Protein AF-A0A355CCL3-F1 (afdb_monomer)

Mean predicted aligned error: 4.65 Å

Radius of gyration: 12.9 Å; Cα contacts (8 Å, |Δi|>4): 147; chains: 1; bounding box: 35×28×36 Å

Sequence (79 aa):
LTINSDETFILTREYQDKKQGSFKDQGRFIFVNDRVIELTDKKGIKTYYRINNGSIILSDPEGNVADADFASRYQLKKI

Nearest PDB structures (foldseek):
  2z4i-assembly1_A  TM=7.711E-01  e=5.935E-04  Escherichia coli
  2z4i-assembly2_B  TM=8.504E-01  e=2.149E-03  Escherichia coli
  2z4h-assembly1_A  TM=7.509E-01  e=1.098E-03  Escherichia coli
  9gtx-assembly2_B  TM=2.585E-01  e=1.976E+00  Helicobacter pylori J99
  5kew-assembly3_F  TM=4.370E-01  e=8.946E+00  Vibrio parahaemolyticus RIMD 2210633

Foldseek 3Di:
DDQDPVQKDWDWDFDPDDPTDIDIWMAGWDDLDPFKIWGQTPVRDIWIWGDDDQKIFTDDSVHHHPDPVCRVVRIDGDD

Solvent-accessible surface area (backbone atoms only — not comparable to full-atom values): 4645 Å² total; per-residue (Å²): 113,47,80,50,96,84,46,32,36,41,40,70,45,74,55,91,57,99,64,92,46,78,46,77,48,46,36,40,50,48,70,80,49,101,44,25,38,38,38,35,35,84,86,68,52,75,48,29,29,20,60,48,97,70,31,34,27,54,26,45,90,89,42,53,61,61,65,77,94,51,39,72,80,47,48,48,68,72,128

Structure (mmCIF, N/CA/C/O backbone):
data_AF-A0A355CCL3-F1
#
_entry.id   AF-A0A355CCL3-F1
#
loop_
_atom_site.group_PDB
_atom_site.id
_atom_site.type_symbol
_atom_site.label_atom_id
_atom_site.label_alt_id
_atom_site.label_comp_id
_atom_site.label_asym_id
_atom_site.label_entity_id
_atom_site.label_seq_id
_atom_site.pdbx_PDB_ins_code
_atom_site.Cartn_x
_atom_site.Cartn_y
_atom_site.Cartn_z
_atom_site.occupancy
_atom_site.B_iso_or_equiv
_atom_site.auth_seq_id
_atom_site.auth_comp_id
_atom_site.auth_asym_id
_atom_site.auth_atom_id
_atom_site.pdbx_PDB_model_num
ATOM 1 N N . LEU A 1 1 ? -1.272 -3.640 6.918 1.00 92.38 1 LEU A N 1
ATOM 2 C CA . LEU A 1 1 ? -2.167 -2.917 5.989 1.00 92.38 1 LEU A CA 1
ATOM 3 C C . LEU A 1 1 ? -3.420 -3.751 5.812 1.00 92.38 1 LEU A C 1
ATOM 5 O O . LEU A 1 1 ? -3.295 -4.932 5.517 1.00 92.38 1 LEU A O 1
ATOM 9 N N . THR A 1 2 ? -4.583 -3.140 5.982 1.00 94.69 2 THR A N 1
ATOM 10 C CA . THR A 1 2 ? -5.885 -3.739 5.689 1.00 94.69 2 THR A CA 1
ATOM 11 C C . THR A 1 2 ? -6.502 -2.973 4.529 1.00 94.69 2 THR A C 1
ATOM 13 O O . THR A 1 2 ? -6.591 -1.748 4.597 1.00 94.69 2 THR A O 1
ATOM 16 N N . ILE A 1 3 ? -6.894 -3.690 3.478 1.00 93.44 3 ILE A N 1
ATOM 17 C CA . ILE A 1 3 ? -7.628 -3.164 2.324 1.00 93.44 3 ILE A CA 1
ATOM 18 C C . ILE A 1 3 ? -9.074 -3.640 2.459 1.00 93.44 3 ILE A C 1
ATOM 20 O O . ILE A 1 3 ? -9.310 -4.843 2.574 1.00 93.44 3 ILE A O 1
ATOM 24 N N . ASN A 1 4 ? -10.020 -2.708 2.488 1.00 95.38 4 ASN A N 1
ATOM 25 C CA . ASN A 1 4 ? -11.441 -2.997 2.652 1.00 95.38 4 ASN A CA 1
ATOM 26 C C . ASN A 1 4 ? -12.139 -3.068 1.284 1.00 95.38 4 ASN A C 1
ATOM 28 O O . ASN A 1 4 ? -11.645 -2.531 0.295 1.00 95.38 4 ASN A O 1
ATOM 32 N N . SER A 1 5 ? -13.309 -3.709 1.217 1.00 94.38 5 SER A N 1
ATOM 33 C CA . SER A 1 5 ? -14.091 -3.807 -0.027 1.00 94.38 5 SER A CA 1
ATOM 34 C C . SER A 1 5 ? -14.736 -2.486 -0.458 1.00 94.38 5 SER A C 1
ATOM 36 O O . SER A 1 5 ? -15.178 -2.374 -1.593 1.00 94.38 5 SER A O 1
ATOM 38 N N . ASP A 1 6 ? -14.814 -1.501 0.438 1.00 96.31 6 ASP A N 1
ATOM 39 C CA . ASP A 1 6 ? -15.419 -0.180 0.225 1.00 96.31 6 ASP A CA 1
ATOM 40 C C . ASP A 1 6 ? -14.404 0.883 -0.239 1.00 96.31 6 ASP A C 1
ATOM 42 O O . ASP A 1 6 ? -14.589 2.075 -0.000 1.00 96.31 6 ASP A O 1
ATOM 46 N N . GLU A 1 7 ? -13.311 0.445 -0.871 1.00 96.50 7 GLU A N 1
ATOM 47 C CA . GLU A 1 7 ? -12.244 1.308 -1.406 1.00 96.50 7 GLU A CA 1
ATOM 48 C C . GLU A 1 7 ? -11.468 2.093 -0.330 1.00 96.50 7 GLU A C 1
ATOM 50 O O . GLU A 1 7 ? -10.737 3.043 -0.626 1.00 96.50 7 GLU A O 1
ATOM 55 N N . THR A 1 8 ? -11.579 1.685 0.939 1.00 97.94 8 THR A N 1
ATOM 56 C CA . THR A 1 8 ? -10.820 2.270 2.050 1.00 97.94 8 THR A CA 1
ATOM 57 C C . THR A 1 8 ? -9.669 1.382 2.512 1.00 97.94 8 THR A C 1
ATOM 59 O O . THR A 1 8 ? -9.639 0.172 2.277 1.00 97.94 8 THR A O 1
ATOM 62 N N . PHE A 1 9 ? -8.694 1.983 3.195 1.00 97.38 9 PHE A N 1
ATOM 63 C CA . PHE A 1 9 ? -7.607 1.245 3.833 1.00 97.38 9 PHE A CA 1
ATOM 64 C C . PHE A 1 9 ? -7.390 1.666 5.284 1.00 97.38 9 PHE A C 1
ATOM 66 O O . PHE A 1 9 ? -7.717 2.782 5.695 1.00 97.38 9 PHE A O 1
ATOM 73 N N . ILE A 1 10 ? -6.753 0.771 6.038 1.00 96.38 10 ILE A N 1
ATOM 74 C CA . ILE A 1 10 ? -6.165 1.046 7.348 1.00 96.38 10 ILE A CA 1
ATOM 75 C C . ILE A 1 10 ? -4.701 0.598 7.331 1.00 96.38 10 ILE A C 1
ATOM 77 O O . ILE A 1 10 ? -4.397 -0.578 7.119 1.00 96.38 10 ILE A O 1
ATOM 81 N N . LEU A 1 11 ? -3.778 1.522 7.590 1.00 93.88 11 LEU A N 1
ATOM 82 C CA . LEU A 1 11 ? -2.345 1.259 7.690 1.00 93.88 11 LEU A CA 1
ATOM 83 C C . LEU A 1 11 ? -1.874 1.489 9.128 1.00 93.88 11 LEU A C 1
ATOM 85 O O . LEU A 1 11 ? -1.807 2.623 9.589 1.00 93.88 11 LEU A O 1
ATOM 89 N N . THR A 1 12 ? -1.517 0.409 9.819 1.00 91.00 12 THR A N 1
ATOM 90 C CA . THR A 1 12 ? -0.863 0.467 11.133 1.00 91.00 12 THR A CA 1
ATOM 91 C C . THR A 1 12 ? 0.647 0.359 10.955 1.00 91.00 12 THR A C 1
ATOM 93 O O . THR A 1 12 ? 1.120 -0.546 10.264 1.00 91.00 12 THR A O 1
ATOM 96 N N . ARG A 1 13 ? 1.395 1.276 11.570 1.00 87.06 13 ARG A N 1
ATOM 97 C CA . ARG A 1 13 ? 2.861 1.311 11.595 1.00 87.06 13 ARG A CA 1
ATOM 98 C C . ARG A 1 13 ? 3.336 1.301 13.039 1.00 87.06 13 ARG A C 1
ATOM 100 O O . ARG A 1 13 ? 2.928 2.150 13.828 1.00 87.06 13 ARG A O 1
ATOM 107 N N . GLU A 1 14 ? 4.205 0.355 13.361 1.00 86.62 14 GLU A N 1
ATOM 108 C CA . GLU A 1 14 ? 4.797 0.205 14.687 1.00 86.62 14 GLU A CA 1
ATOM 109 C C . GLU A 1 14 ? 6.298 0.460 14.586 1.00 86.62 14 GLU A C 1
ATOM 111 O O . GLU A 1 14 ? 7.006 -0.218 13.840 1.00 86.62 14 GLU A O 1
ATOM 116 N N . TYR A 1 15 ? 6.785 1.464 15.312 1.00 80.81 15 TYR A N 1
ATOM 117 C CA . TYR A 1 15 ? 8.218 1.722 15.412 1.00 80.81 15 TYR A CA 1
ATOM 118 C C . TYR A 1 15 ? 8.833 0.778 16.449 1.00 80.81 15 TYR A C 1
ATOM 120 O O . TYR A 1 15 ? 8.337 0.677 17.568 1.00 80.81 15 TYR A O 1
ATOM 128 N N . GLN A 1 16 ? 9.914 0.091 16.072 1.00 75.38 16 GLN A N 1
ATOM 129 C CA . GLN A 1 16 ? 10.557 -0.925 16.917 1.00 75.38 16 GLN A CA 1
ATOM 130 C C . GLN A 1 16 ? 11.401 -0.335 18.066 1.00 75.38 16 GLN A C 1
ATOM 132 O O . GLN A 1 16 ? 11.748 -1.060 18.996 1.00 75.38 16 GLN A O 1
ATOM 137 N N . ASP A 1 17 ? 11.705 0.967 18.042 1.00 77.31 17 ASP A N 1
ATOM 138 C CA . ASP A 1 17 ? 12.501 1.632 19.081 1.00 77.31 17 ASP A CA 1
ATOM 139 C C . ASP A 1 17 ? 11.668 2.176 20.256 1.00 77.31 17 ASP A C 1
ATOM 141 O O . ASP A 1 17 ? 10.487 2.496 20.134 1.00 77.31 17 ASP A O 1
ATOM 145 N N . LYS A 1 18 ? 12.331 2.301 21.419 1.00 55.59 18 LYS A N 1
ATOM 146 C CA . LYS A 1 18 ? 11.804 2.434 22.802 1.00 55.59 18 LYS A CA 1
ATOM 147 C C . LYS A 1 18 ? 10.868 3.613 23.148 1.00 55.59 18 LYS A C 1
ATOM 149 O O . LYS A 1 18 ? 10.654 3.891 24.327 1.00 55.59 18 LYS A O 1
ATOM 154 N N . LYS A 1 19 ? 10.241 4.285 22.189 1.00 61.16 19 LYS A N 1
ATOM 155 C CA . LYS A 1 19 ? 9.070 5.133 22.452 1.00 61.16 19 LYS A CA 1
ATOM 156 C C . LYS A 1 19 ? 7.901 4.543 21.684 1.00 61.16 19 LYS A C 1
ATOM 158 O O . LYS A 1 19 ? 7.766 4.802 20.497 1.00 61.16 19 LYS A O 1
ATOM 163 N N . GLN A 1 20 ? 7.103 3.727 22.377 1.00 60.09 20 GLN A N 1
ATOM 164 C CA . GLN A 1 20 ? 5.887 3.098 21.859 1.00 60.09 20 GLN A CA 1
ATOM 165 C C . GLN A 1 20 ? 5.041 4.119 21.090 1.00 60.09 20 GLN A C 1
ATOM 167 O O . GLN A 1 20 ? 4.340 4.941 21.676 1.00 60.09 20 GLN A O 1
ATOM 172 N N . GLY A 1 21 ? 5.149 4.075 19.769 1.00 70.06 21 GLY A N 1
ATOM 173 C CA . GLY A 1 21 ? 4.362 4.870 18.849 1.00 70.06 21 GLY A CA 1
ATOM 174 C C . GLY A 1 21 ? 3.771 3.923 17.825 1.00 70.06 21 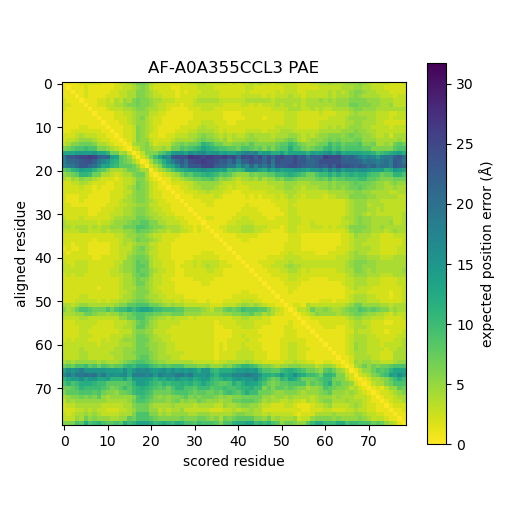GLY A C 1
ATOM 175 O O . GLY A 1 21 ? 4.471 3.484 16.913 1.00 70.06 21 GLY A O 1
ATOM 176 N N . SER A 1 22 ? 2.496 3.585 18.004 1.00 80.50 22 SER A N 1
ATOM 177 C CA . SER A 1 22 ? 1.694 2.983 16.945 1.00 80.50 22 SER A CA 1
ATOM 178 C C . SER A 1 22 ? 0.982 4.112 16.219 1.00 80.50 22 SER A C 1
ATOM 180 O O . SER A 1 22 ? 0.267 4.909 16.830 1.00 80.50 22 SER A O 1
ATOM 182 N N . PHE A 1 23 ? 1.212 4.205 14.917 1.00 86.69 23 PHE A N 1
ATOM 183 C CA . PHE A 1 23 ? 0.565 5.182 14.059 1.00 86.69 23 PHE A CA 1
ATOM 184 C C . PHE A 1 23 ? -0.434 4.457 13.177 1.00 86.69 23 PHE A C 1
ATOM 186 O O . PHE A 1 23 ? -0.103 3.461 12.533 1.00 86.69 23 PHE A O 1
ATOM 193 N N . LYS A 1 24 ? -1.663 4.966 13.156 1.00 90.25 24 LYS A N 1
ATOM 194 C CA . LYS A 1 24 ? -2.742 4.443 12.330 1.00 90.25 24 LYS A CA 1
ATOM 195 C C . LYS A 1 24 ? -3.147 5.501 11.319 1.00 90.25 24 LYS A C 1
ATOM 197 O O . LYS A 1 24 ? -3.725 6.518 11.696 1.00 90.25 24 LYS A O 1
ATOM 202 N N . ASP A 1 25 ? -2.909 5.210 10.051 1.00 92.69 25 ASP A N 1
ATOM 203 C CA . ASP A 1 25 ? -3.444 5.983 8.940 1.00 92.69 25 ASP A CA 1
ATOM 204 C C . ASP A 1 25 ? -4.606 5.257 8.289 1.00 92.69 25 ASP A C 1
ATOM 206 O O . ASP A 1 25 ? -4.770 4.039 8.384 1.00 92.69 25 ASP A O 1
ATOM 210 N N . GLN A 1 26 ? -5.445 6.047 7.644 1.00 96.62 26 GLN A N 1
ATOM 211 C CA . GLN A 1 26 ? -6.633 5.593 6.951 1.00 96.62 26 GLN A CA 1
ATOM 212 C C . GLN A 1 26 ? -6.926 6.555 5.811 1.00 96.62 26 GLN A C 1
ATOM 214 O O . GLN A 1 26 ? -6.595 7.744 5.884 1.00 96.62 26 GLN A O 1
ATOM 219 N N . GLY A 1 27 ? -7.591 6.050 4.788 1.00 97.69 27 GLY A N 1
ATOM 220 C CA . GLY A 1 27 ? -7.902 6.821 3.601 1.00 97.69 27 GLY A CA 1
ATOM 221 C C . GLY A 1 27 ? -8.532 5.946 2.538 1.00 97.69 27 GLY A C 1
ATOM 222 O O . GLY A 1 27 ? -9.135 4.920 2.858 1.00 97.69 27 GLY A O 1
ATOM 223 N N . ARG A 1 28 ? -8.380 6.361 1.284 1.00 98.19 28 ARG A N 1
ATOM 224 C CA . ARG A 1 28 ? -8.852 5.610 0.120 1.00 98.19 28 ARG A CA 1
ATOM 225 C C . ARG A 1 28 ? -7.689 4.990 -0.625 1.00 98.19 28 ARG A C 1
ATOM 227 O O . ARG A 1 28 ? -6.567 5.492 -0.547 1.00 98.19 28 ARG A O 1
ATOM 234 N N . PHE A 1 29 ? -7.966 3.915 -1.343 1.00 97.94 29 PHE A N 1
A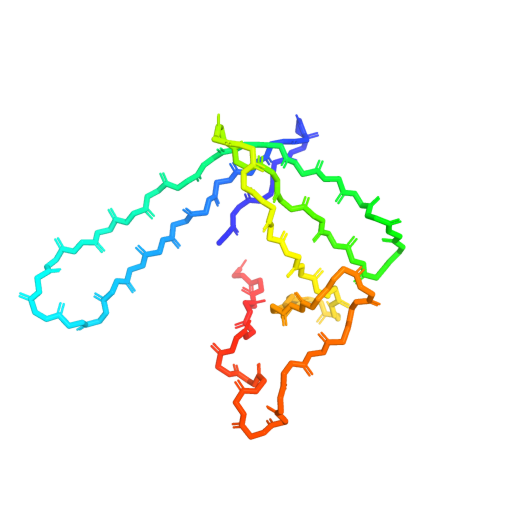TOM 235 C CA . PHE A 1 29 ? -7.012 3.347 -2.279 1.00 97.94 29 PHE A CA 1
ATOM 236 C C . PHE A 1 29 ? -7.593 3.301 -3.686 1.00 97.94 29 PHE A C 1
ATOM 238 O O . PHE A 1 29 ? -8.807 3.241 -3.865 1.00 97.94 29 PHE A O 1
ATOM 245 N N . ILE A 1 30 ? -6.706 3.310 -4.675 1.00 97.62 30 ILE A N 1
ATOM 246 C CA . ILE A 1 30 ? -7.035 3.035 -6.072 1.00 97.62 30 ILE A CA 1
ATOM 247 C C . ILE A 1 30 ? -6.005 2.069 -6.653 1.00 97.62 30 ILE A C 1
ATOM 249 O O . ILE A 1 30 ? -4.860 2.011 -6.195 1.00 97.62 30 ILE A O 1
ATOM 253 N N . PHE A 1 31 ? -6.394 1.340 -7.694 1.00 96.00 31 PHE A N 1
ATOM 254 C CA . PHE A 1 31 ? -5.438 0.667 -8.567 1.00 96.00 31 PHE A CA 1
ATOM 255 C C . PHE A 1 31 ? -4.958 1.671 -9.613 1.00 96.00 31 PHE A C 1
ATOM 257 O O . PHE A 1 31 ? -5.754 2.166 -10.408 1.00 96.00 31 PHE A O 1
ATOM 264 N N . VAL A 1 32 ? -3.662 1.984 -9.608 1.00 96.69 32 VAL A N 1
ATOM 265 C CA . VAL A 1 32 ? -3.043 2.811 -10.660 1.00 96.69 32 VAL A CA 1
ATOM 266 C C . VAL A 1 32 ? -3.003 2.019 -11.970 1.00 96.69 32 VAL A C 1
ATOM 268 O O . VAL A 1 32 ? -3.211 2.562 -13.050 1.00 96.69 32 VAL A O 1
ATOM 271 N N . ASN A 1 33 ? -2.741 0.717 -11.856 1.00 95.06 33 ASN A N 1
ATOM 272 C CA . ASN A 1 33 ? -2.805 -0.291 -12.909 1.00 95.06 33 ASN A CA 1
ATOM 273 C C . ASN A 1 33 ? -2.873 -1.688 -12.252 1.00 95.06 33 ASN A C 1
ATOM 275 O O . ASN A 1 33 ? -2.917 -1.798 -11.025 1.00 95.06 33 ASN A O 1
ATOM 279 N N . ASP A 1 34 ? -2.795 -2.756 -13.049 1.00 93.50 34 ASP A N 1
ATOM 280 C CA . ASP A 1 34 ? -2.843 -4.151 -12.571 1.00 93.50 34 ASP A CA 1
ATOM 281 C C . ASP A 1 34 ? -1.691 -4.553 -11.626 1.00 93.50 34 ASP A C 1
ATOM 283 O O . ASP A 1 34 ? -1.675 -5.659 -11.085 1.00 93.50 34 ASP A O 1
ATOM 287 N N . ARG A 1 35 ? -0.685 -3.689 -11.449 1.00 94.88 35 ARG A N 1
ATOM 288 C CA . ARG A 1 35 ? 0.539 -3.961 -10.686 1.00 94.88 35 ARG A CA 1
ATOM 289 C C . ARG A 1 35 ? 0.752 -3.021 -9.510 1.00 94.88 35 ARG A C 1
ATOM 291 O O . ARG A 1 35 ? 1.608 -3.336 -8.690 1.00 94.88 35 ARG A O 1
ATOM 298 N N . VAL A 1 36 ? 0.047 -1.895 -9.411 1.00 97.38 36 VAL A N 1
ATOM 299 C CA . VAL A 1 36 ? 0.331 -0.855 -8.407 1.00 97.38 36 VAL A CA 1
ATOM 300 C C . VAL A 1 36 ? -0.951 -0.376 -7.734 1.00 97.38 36 VAL A C 1
ATOM 302 O O . VAL A 1 36 ? -1.916 0.005 -8.397 1.00 97.38 36 VAL A O 1
ATOM 305 N N . ILE A 1 37 ? -0.927 -0.352 -6.402 1.00 96.88 37 ILE A N 1
ATOM 306 C CA . ILE A 1 37 ? -1.952 0.265 -5.556 1.00 96.88 37 ILE A CA 1
ATOM 307 C C . ILE A 1 37 ? -1.414 1.603 -5.049 1.00 96.88 37 ILE A C 1
ATOM 309 O O . ILE A 1 37 ? -0.313 1.657 -4.502 1.00 96.88 37 ILE A O 1
ATOM 313 N N . GLU A 1 38 ? -2.205 2.664 -5.183 1.00 98.12 38 GLU A N 1
ATOM 314 C CA . GLU A 1 38 ? -1.976 3.953 -4.525 1.00 98.12 38 GLU A CA 1
ATOM 315 C C . GLU A 1 38 ? -2.866 4.039 -3.281 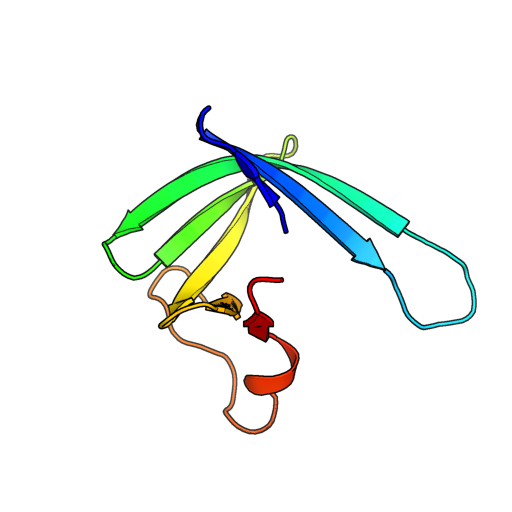1.00 98.12 38 GLU A C 1
ATOM 317 O O . GLU A 1 38 ? -4.075 3.827 -3.358 1.00 98.12 38 GLU A O 1
ATOM 322 N N . LEU A 1 39 ? -2.275 4.379 -2.137 1.00 98.00 39 LEU A N 1
ATOM 323 C CA . LEU A 1 39 ? -2.978 4.761 -0.918 1.00 98.00 39 LEU A CA 1
ATOM 324 C C . LEU A 1 39 ? -2.928 6.282 -0.786 1.00 98.00 39 LEU A C 1
ATOM 326 O O . LEU A 1 39 ? -1.835 6.841 -0.745 1.00 98.00 39 LEU A O 1
ATOM 330 N N . THR A 1 40 ? -4.083 6.936 -0.666 1.00 98.19 40 THR A N 1
ATOM 331 C CA . THR A 1 40 ? -4.179 8.368 -0.348 1.00 98.19 40 THR A CA 1
ATOM 332 C C . THR A 1 40 ? -4.788 8.543 1.039 1.00 98.19 40 THR A C 1
ATOM 334 O O . THR A 1 40 ? -5.951 8.193 1.266 1.00 98.19 40 THR A O 1
ATOM 337 N N . ASP A 1 41 ? -4.007 9.073 1.980 1.00 96.69 41 ASP A N 1
ATOM 338 C CA . ASP A 1 41 ? -4.467 9.326 3.347 1.00 96.69 41 ASP A CA 1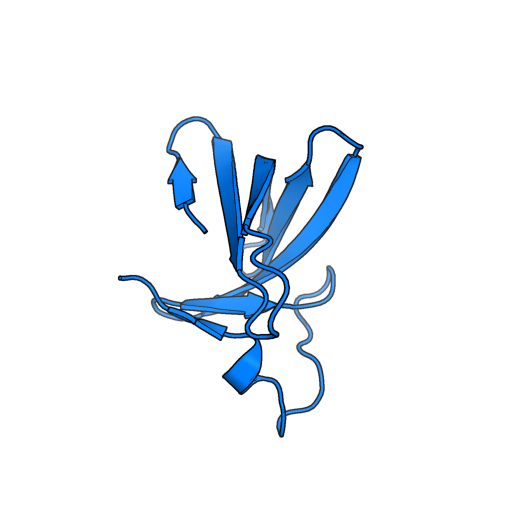
ATOM 339 C C . ASP A 1 41 ? -5.364 10.579 3.457 1.00 96.69 41 ASP A C 1
ATOM 341 O O . ASP A 1 41 ? -5.565 11.337 2.507 1.00 96.69 41 ASP A O 1
ATOM 345 N N . LYS A 1 42 ? -5.906 10.831 4.655 1.00 95.12 42 LYS A N 1
ATOM 346 C CA . LYS A 1 42 ? -6.752 12.011 4.930 1.00 95.12 42 LYS A CA 1
ATOM 347 C C . LYS A 1 42 ? -6.044 13.363 4.751 1.00 95.12 42 LYS A C 1
ATOM 349 O O . LYS A 1 42 ? -6.725 14.384 4.710 1.00 95.12 42 LYS A O 1
ATOM 354 N N . LYS A 1 43 ? -4.711 13.389 4.692 1.00 95.19 43 LYS A N 1
ATOM 355 C CA . LYS A 1 43 ? -3.896 14.588 4.448 1.00 95.19 43 LYS A CA 1
AT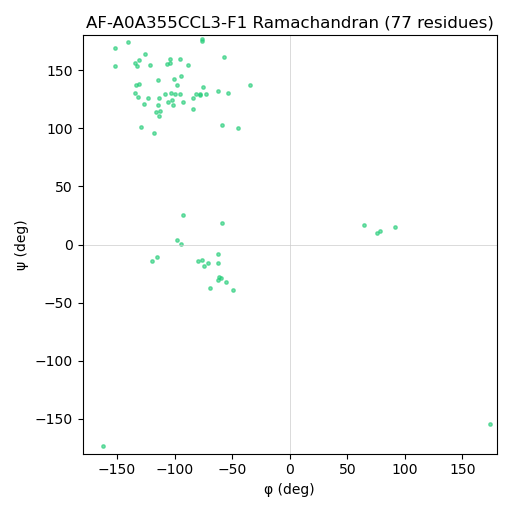OM 356 C C . LYS A 1 43 ? -3.539 14.747 2.965 1.00 95.19 43 LYS A C 1
ATOM 358 O O . LYS A 1 43 ? -2.856 15.705 2.619 1.00 95.19 43 LYS A O 1
ATOM 363 N N . GLY A 1 44 ? -3.991 13.835 2.101 1.00 96.00 44 GLY A N 1
ATOM 364 C CA . GLY A 1 44 ? -3.654 13.817 0.679 1.00 96.00 44 GLY A CA 1
ATOM 365 C C . GLY A 1 44 ? -2.265 13.246 0.384 1.00 96.00 44 GLY A C 1
ATOM 366 O O . GLY A 1 44 ? -1.782 13.388 -0.738 1.00 96.00 44 GLY A O 1
ATOM 367 N N . ILE A 1 45 ? -1.605 12.616 1.362 1.00 95.81 45 ILE A N 1
ATOM 368 C CA . ILE A 1 45 ? -0.297 11.989 1.169 1.00 95.81 45 ILE A CA 1
ATOM 369 C C . ILE A 1 45 ? -0.498 10.658 0.453 1.00 95.81 45 ILE A C 1
ATOM 371 O O . ILE A 1 45 ? -1.295 9.819 0.880 1.00 95.81 45 ILE A O 1
ATOM 375 N N . LYS A 1 46 ? 0.264 10.474 -0.626 1.00 97.00 46 LYS A N 1
ATOM 376 C CA . LYS A 1 46 ? 0.232 9.282 -1.468 1.00 97.00 46 LYS A CA 1
ATOM 377 C C . LYS A 1 46 ? 1.352 8.316 -1.110 1.00 97.00 46 LYS A C 1
ATOM 379 O O . LYS A 1 46 ? 2.489 8.728 -0.895 1.00 97.00 46 LYS A O 1
ATOM 384 N N . THR A 1 47 ? 1.043 7.027 -1.058 1.00 95.88 47 THR A N 1
ATOM 385 C CA . THR A 1 47 ? 2.020 5.936 -0.923 1.00 95.88 47 THR A CA 1
ATOM 386 C C . THR A 1 47 ? 1.686 4.841 -1.925 1.00 95.88 47 THR A C 1
ATOM 388 O O . THR A 1 47 ? 0.517 4.491 -2.067 1.00 95.88 47 THR A O 1
ATOM 391 N N . TYR A 1 48 ? 2.694 4.286 -2.593 1.00 96.56 48 TYR A N 1
ATOM 392 C CA . TYR A 1 48 ? 2.502 3.305 -3.658 1.00 96.56 48 TYR A CA 1
ATOM 393 C C . TYR A 1 48 ? 3.070 1.950 -3.263 1.00 96.56 48 TYR A C 1
ATOM 395 O O . TYR A 1 48 ? 4.120 1.851 -2.623 1.00 96.56 48 TYR A O 1
ATOM 403 N N . TYR A 1 49 ? 2.356 0.901 -3.649 1.00 95.88 49 TYR A N 1
ATOM 404 C CA . TYR A 1 49 ? 2.775 -0.468 -3.427 1.00 95.88 49 TYR A CA 1
ATOM 405 C C . TYR A 1 49 ? 2.634 -1.281 -4.705 1.00 95.88 49 TYR A C 1
ATOM 407 O O . TYR A 1 49 ? 1.543 -1.379 -5.272 1.00 95.88 49 TYR A O 1
ATOM 415 N N . ARG A 1 50 ? 3.716 -1.946 -5.103 1.00 95.69 50 ARG A N 1
ATOM 416 C CA . ARG A 1 50 ? 3.689 -2.968 -6.143 1.00 95.69 50 ARG A CA 1
ATOM 417 C C . ARG A 1 50 ? 3.030 -4.236 -5.614 1.00 95.69 50 ARG A C 1
ATOM 419 O O . ARG A 1 50 ? 3.436 -4.770 -4.581 1.00 95.69 50 ARG A O 1
ATOM 426 N N . ILE A 1 51 ? 2.066 -4.750 -6.363 1.00 94.75 51 ILE A N 1
ATOM 427 C CA . ILE A 1 51 ? 1.394 -6.023 -6.134 1.00 94.75 51 ILE A CA 1
ATOM 428 C C . ILE A 1 51 ? 2.303 -7.160 -6.600 1.00 94.75 51 ILE A C 1
ATOM 430 O O . ILE A 1 51 ? 2.769 -7.186 -7.738 1.00 94.75 51 ILE A O 1
ATOM 434 N N . ASN A 1 52 ? 2.512 -8.129 -5.716 1.00 90.62 52 ASN A N 1
ATOM 435 C CA . ASN A 1 52 ? 3.167 -9.398 -5.993 1.00 90.62 52 ASN A CA 1
ATOM 436 C C . ASN A 1 52 ? 2.244 -10.546 -5.556 1.00 90.62 52 ASN A C 1
ATOM 438 O O . ASN A 1 52 ? 1.296 -10.352 -4.797 1.00 90.62 52 ASN A O 1
ATOM 442 N N . ASN A 1 53 ? 2.511 -11.769 -6.013 1.00 86.75 53 ASN A N 1
ATOM 443 C CA . ASN A 1 53 ? 1.652 -12.917 -5.716 1.00 86.75 53 ASN A CA 1
ATOM 444 C C . ASN A 1 53 ? 1.531 -13.156 -4.191 1.00 86.75 53 ASN A C 1
ATOM 446 O O . ASN A 1 53 ? 2.468 -13.640 -3.557 1.00 86.75 53 ASN A O 1
ATOM 450 N N . GLY A 1 54 ? 0.404 -12.753 -3.593 1.00 85.88 54 GLY A N 1
ATOM 451 C CA . GLY A 1 54 ? 0.138 -12.851 -2.150 1.00 85.88 54 GLY A CA 1
ATOM 452 C C . GLY A 1 54 ? 0.848 -11.818 -1.257 1.00 85.88 54 GLY A C 1
ATOM 453 O O . GLY A 1 54 ? 0.829 -11.954 -0.032 1.00 85.88 54 GLY A O 1
ATOM 454 N N . SER A 1 55 ? 1.487 -10.793 -1.827 1.00 92.25 55 SER A N 1
ATOM 455 C CA . SER A 1 55 ? 2.195 -9.758 -1.060 1.00 92.25 55 SER A CA 1
ATOM 456 C C . SER A 1 55 ? 2.233 -8.425 -1.796 1.00 92.25 55 SER A C 1
ATOM 458 O O . SER A 1 55 ? 1.916 -8.346 -2.976 1.00 92.25 55 SER A O 1
ATOM 460 N N . ILE A 1 56 ? 2.654 -7.373 -1.1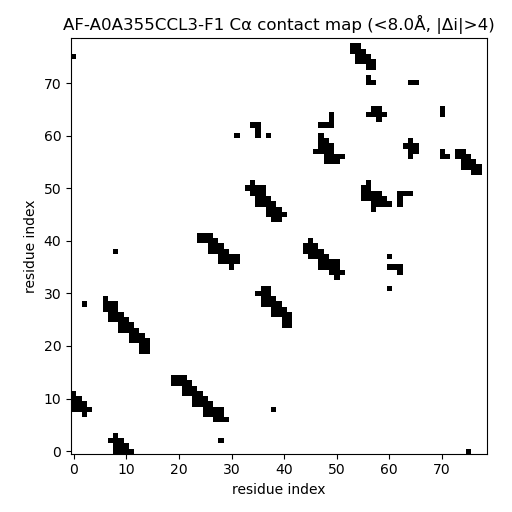09 1.00 94.12 56 ILE A N 1
ATOM 461 C CA . ILE A 1 56 ? 2.916 -6.074 -1.723 1.00 94.12 56 ILE A CA 1
ATOM 462 C C . ILE A 1 56 ? 4.261 -5.529 -1.248 1.00 94.12 56 ILE A C 1
ATOM 464 O O . ILE A 1 56 ? 4.712 -5.879 -0.158 1.00 94.12 56 ILE A O 1
ATOM 468 N N . ILE A 1 57 ? 4.910 -4.688 -2.048 1.00 93.88 57 ILE A N 1
ATOM 469 C CA . ILE A 1 57 ? 6.195 -4.065 -1.702 1.00 93.88 57 ILE A CA 1
ATOM 470 C C . ILE A 1 57 ? 6.103 -2.567 -1.959 1.00 93.88 57 ILE A C 1
ATOM 472 O O . ILE A 1 57 ? 5.541 -2.166 -2.974 1.00 93.88 57 ILE A O 1
ATOM 476 N N . LEU A 1 58 ? 6.639 -1.754 -1.046 1.00 93.50 58 LEU A N 1
ATOM 477 C CA . LEU A 1 58 ? 6.736 -0.305 -1.239 1.00 93.50 58 LEU A CA 1
ATOM 478 C C . LEU A 1 58 ? 7.449 0.007 -2.564 1.00 93.50 58 LEU A C 1
ATOM 480 O O . LEU A 1 58 ? 8.517 -0.545 -2.839 1.00 93.50 58 LEU A O 1
ATOM 484 N N . SER A 1 59 ? 6.858 0.881 -3.370 1.00 94.56 59 SER A N 1
ATOM 485 C CA . SER A 1 59 ? 7.373 1.249 -4.687 1.00 94.56 59 SER A CA 1
ATOM 486 C C . SER A 1 59 ? 7.200 2.740 -4.965 1.00 94.56 59 SER A C 1
ATOM 488 O O . SER A 1 59 ? 6.573 3.467 -4.191 1.00 94.56 59 SER A O 1
ATOM 490 N N . ASP A 1 60 ? 7.741 3.189 -6.092 1.00 94.25 60 ASP A N 1
ATOM 491 C CA . ASP A 1 60 ? 7.332 4.437 -6.737 1.00 94.25 60 ASP A CA 1
ATOM 492 C C . ASP A 1 60 ? 5.970 4.266 -7.473 1.00 94.25 60 ASP A C 1
ATOM 494 O O . ASP A 1 60 ? 5.398 3.160 -7.456 1.00 94.25 60 ASP A O 1
ATOM 498 N N . PRO A 1 61 ? 5.403 5.335 -8.073 1.00 95.69 61 PRO A N 1
ATOM 499 C CA . PRO A 1 61 ? 4.148 5.269 -8.832 1.00 95.69 61 PRO A CA 1
ATOM 500 C C . PRO A 1 61 ? 4.181 4.313 -10.034 1.00 95.69 61 PRO A C 1
ATOM 502 O O . PRO A 1 61 ? 3.150 3.749 -10.405 1.00 95.69 61 PRO A O 1
ATOM 505 N N . GLU A 1 62 ? 5.350 4.113 -10.640 1.00 95.31 62 GLU A N 1
ATOM 506 C CA . GLU A 1 62 ? 5.575 3.214 -11.772 1.00 95.31 62 GLU A CA 1
ATOM 507 C C . GLU A 1 62 ? 5.708 1.739 -11.343 1.00 95.31 62 GLU A C 1
ATOM 509 O O . GLU A 1 62 ? 5.604 0.830 -12.172 1.00 95.31 62 GLU A O 1
ATOM 514 N N . GLY A 1 63 ? 5.892 1.478 -10.046 1.00 94.31 63 GLY A N 1
ATOM 515 C CA . GLY A 1 63 ? 6.056 0.141 -9.478 1.00 94.31 63 GLY A CA 1
ATOM 516 C C . GLY A 1 63 ? 7.513 -0.322 -9.378 1.00 94.31 63 GLY A C 1
ATOM 517 O O . GLY A 1 63 ? 7.760 -1.518 -9.168 1.00 94.31 63 GLY A O 1
ATOM 518 N N . ASN A 1 64 ? 8.487 0.579 -9.513 1.00 93.06 64 ASN A N 1
ATOM 519 C CA . ASN A 1 64 ? 9.886 0.278 -9.238 1.00 93.06 64 ASN A CA 1
ATOM 520 C C . ASN A 1 64 ? 10.111 0.223 -7.726 1.00 93.06 64 ASN A C 1
ATOM 522 O O . ASN A 1 64 ? 9.617 1.048 -6.957 1.00 93.06 64 ASN A O 1
ATOM 526 N N . VAL A 1 65 ? 10.852 -0.790 -7.292 1.00 90.81 65 VA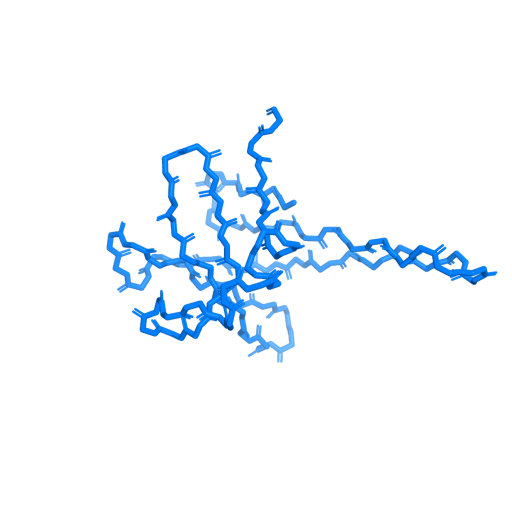L A N 1
ATOM 527 C CA . VAL A 1 65 ? 11.169 -1.022 -5.882 1.00 90.81 65 VAL A CA 1
ATOM 528 C C . VAL A 1 65 ? 12.586 -0.519 -5.625 1.00 90.81 65 VAL A C 1
ATOM 530 O O . VAL A 1 65 ? 13.455 -0.671 -6.483 1.00 90.81 65 VAL A O 1
ATOM 533 N N . ALA A 1 66 ? 12.813 0.074 -4.451 1.00 81.69 66 ALA A N 1
ATOM 534 C CA . ALA A 1 66 ? 14.148 0.462 -3.996 1.00 81.69 66 ALA A CA 1
ATOM 535 C C . ALA A 1 66 ? 15.110 -0.745 -3.950 1.00 81.69 66 ALA A C 1
ATOM 537 O O . ALA A 1 66 ? 14.658 -1.890 -3.925 1.00 81.69 66 ALA A O 1
ATOM 538 N N . ASP A 1 67 ? 16.421 -0.475 -3.928 1.00 78.81 67 ASP A N 1
ATOM 539 C CA . ASP A 1 67 ? 17.504 -1.464 -4.059 1.00 78.81 67 ASP A CA 1
ATOM 540 C C . ASP A 1 67 ? 17.228 -2.841 -3.428 1.00 78.81 67 ASP A C 1
ATOM 542 O O . ASP A 1 67 ? 16.730 -2.969 -2.300 1.00 78.81 67 ASP A O 1
ATOM 546 N N . ALA A 1 68 ? 17.607 -3.888 -4.169 1.00 65.50 68 ALA A N 1
ATOM 547 C CA . ALA A 1 68 ? 17.252 -5.280 -3.890 1.00 65.50 68 ALA A CA 1
ATOM 548 C C . ALA A 1 68 ? 17.648 -5.749 -2.478 1.00 65.50 68 ALA A C 1
ATOM 550 O O . ALA A 1 68 ? 16.919 -6.536 -1.868 1.00 65.50 68 ALA A O 1
ATOM 551 N N . ASP A 1 69 ? 18.743 -5.215 -1.934 1.00 74.75 69 ASP A N 1
ATOM 552 C CA . ASP A 1 69 ? 19.263 -5.561 -0.606 1.00 74.75 69 ASP A CA 1
ATOM 553 C C . ASP A 1 69 ? 18.274 -5.241 0.527 1.00 74.75 69 ASP A C 1
ATOM 555 O O . ASP A 1 69 ? 18.256 -5.914 1.563 1.00 74.75 69 ASP A O 1
ATOM 559 N N . PHE A 1 70 ? 17.401 -4.248 0.325 1.00 70.00 70 PHE A N 1
ATOM 560 C CA . PHE A 1 70 ? 16.409 -3.825 1.314 1.00 70.00 70 PHE A CA 1
ATOM 561 C C . PHE A 1 70 ? 14.965 -4.046 0.868 1.00 70.00 70 PHE A C 1
ATOM 563 O O . PHE A 1 70 ? 14.073 -3.982 1.713 1.00 70.00 70 PHE A O 1
ATOM 570 N N . ALA A 1 71 ? 14.714 -4.374 -0.404 1.00 72.81 71 ALA A N 1
ATOM 571 C CA . ALA A 1 71 ? 13.376 -4.632 -0.944 1.00 72.81 71 ALA A CA 1
ATOM 572 C C . ALA A 1 71 ? 12.556 -5.614 -0.082 1.00 72.81 71 ALA A C 1
ATOM 574 O O . ALA A 1 71 ? 11.369 -5.398 0.167 1.00 72.81 71 ALA A O 1
ATOM 575 N N . SER A 1 72 ? 13.206 -6.655 0.450 1.00 77.00 72 SER A N 1
ATOM 576 C CA . SER A 1 72 ? 12.579 -7.642 1.341 1.00 77.00 72 SER A CA 1
ATOM 577 C C . SER A 1 72 ? 12.059 -7.045 2.655 1.00 77.00 72 SER A C 1
ATOM 579 O O . SER A 1 72 ? 11.048 -7.511 3.180 1.00 77.00 72 SER A O 1
ATOM 581 N N . ARG A 1 73 ? 12.695 -5.986 3.173 1.00 82.94 73 ARG A N 1
ATOM 582 C CA . ARG A 1 73 ? 12.282 -5.287 4.404 1.00 82.94 73 ARG A CA 1
ATOM 583 C C . ARG A 1 73 ? 11.048 -4.410 4.199 1.00 82.94 73 ARG A C 1
ATOM 585 O O . ARG A 1 73 ? 10.382 -4.067 5.171 1.00 82.94 73 ARG A O 1
ATOM 592 N N . TYR A 1 74 ? 10.736 -4.067 2.952 1.00 82.44 74 TYR A N 1
ATOM 593 C CA . TYR A 1 74 ? 9.569 -3.267 2.580 1.00 82.44 74 TYR A CA 1
ATOM 594 C C 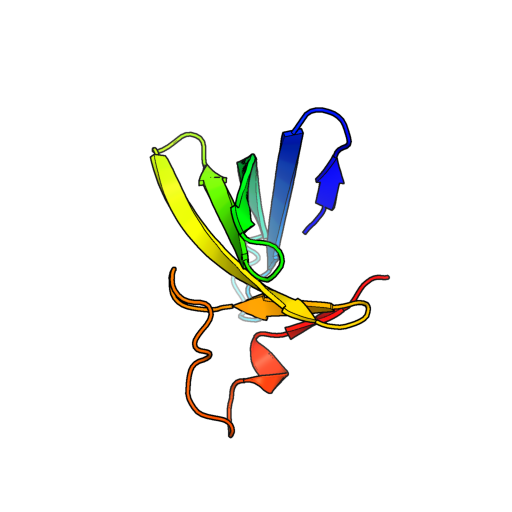. TYR A 1 74 ? 8.382 -4.116 2.102 1.00 82.44 74 TYR A C 1
ATOM 596 O O . T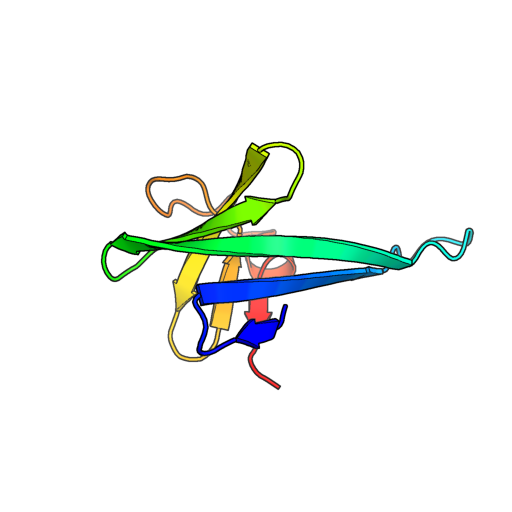YR A 1 74 ? 7.363 -3.567 1.676 1.00 82.44 74 TYR A O 1
ATOM 604 N N . GLN A 1 75 ? 8.499 -5.447 2.154 1.00 88.94 75 GLN A N 1
ATOM 605 C CA . GLN A 1 75 ? 7.447 -6.365 1.739 1.00 88.94 75 GLN A CA 1
ATOM 606 C C . GLN A 1 75 ? 6.436 -6.603 2.864 1.00 88.94 75 GLN A C 1
ATOM 608 O O . GLN A 1 75 ? 6.778 -7.063 3.952 1.00 88.94 75 GLN A O 1
ATOM 613 N N . LEU A 1 76 ? 5.161 -6.382 2.560 1.00 90.06 76 LEU A N 1
ATOM 614 C CA . LEU A 1 76 ? 4.036 -6.772 3.400 1.00 90.06 76 LEU A CA 1
ATOM 615 C C . LEU A 1 76 ? 3.417 -8.049 2.829 1.00 90.06 76 LEU A C 1
ATOM 617 O O . LEU A 1 76 ? 2.963 -8.080 1.683 1.00 90.06 76 LEU A O 1
ATOM 621 N N . LYS A 1 77 ? 3.410 -9.119 3.623 1.00 89.50 77 LYS A N 1
ATOM 622 C CA . LYS A 1 77 ? 2.800 -10.403 3.255 1.00 89.50 77 LYS A CA 1
ATOM 623 C C . LYS A 1 77 ? 1.375 -10.472 3.788 1.00 89.50 77 LYS A C 1
ATOM 625 O O . LYS A 1 77 ? 1.097 -9.950 4.867 1.00 89.50 77 LYS A O 1
ATOM 630 N N . LYS A 1 78 ? 0.485 -11.115 3.031 1.00 87.19 78 LYS A N 1
ATOM 631 C CA . LYS A 1 78 ? -0.856 -11.434 3.521 1.00 87.19 78 LYS A CA 1
ATOM 632 C C . LYS A 1 78 ? -0.735 -12.379 4.724 1.00 87.19 78 LYS A C 1
ATOM 634 O O . LYS A 1 78 ? 0.030 -13.341 4.660 1.00 87.19 78 LYS A O 1
ATOM 639 N N . ILE A 1 79 ? -1.455 -12.052 5.795 1.00 81.56 79 ILE A N 1
ATOM 640 C CA . ILE A 1 79 ? -1.645 -12.898 6.981 1.00 81.56 79 ILE A CA 1
ATOM 641 C C . ILE A 1 79 ? -2.898 -13.743 6.760 1.00 81.56 79 ILE A C 1
ATOM 643 O O . ILE A 1 79 ? -3.857 -13.200 6.156 1.00 81.56 79 ILE A O 1
#

Secondary structure (DSSP, 8-state):
-EE-TTSEEEEEEE--SSS--EEEEEEEEEEEETTEEEEEETT--EEEEEEETTEEEEE-TT-PPS-HHHHGGGEEEP-

pLDDT: mean 89.49, std 9.82, range [55.59, 98.19]